Protein AF-A0AAW0GR32-F1 (afdb_monomer)

pLDDT: mean 92.68, std 5.62, range [70.69, 98.31]

Foldseek 3Di:
DCVQLQQKDFDPDQAFPVRDGDGGIAGNVPRHDDDPVCCCVPCVVVQVQFAFKDFDDCVQVVNQDLQWHKDWDKDFAQFKDDKDKDFPVVQVVCCVVFPPQKDWDDDPDGIIIIIGGGGGIDIDIDTDRHPPRIDRDDGNNRDVVSVVDDPVCVVPD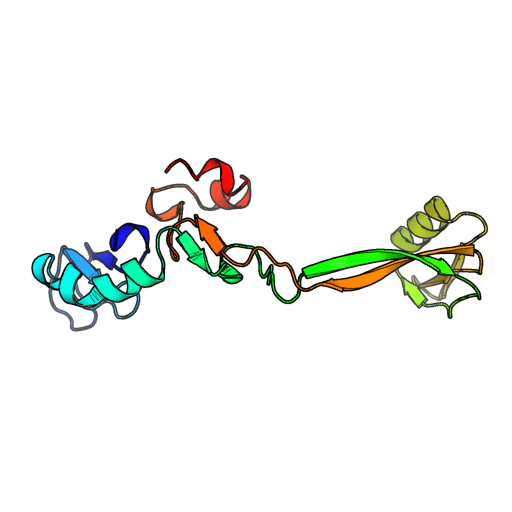DPVVVPVD

Sequence (165 aa):
MTWIMGYIKHFDGSRLKDGSLHVGWVDAKSGEPVDDKDVRLQYEQQILEHAGVRLIEPELFKGCDPKKKVFHQEVELLHDLEPFESSQADAEKFKYEHGDKCDVWAGGEGEWFIKFKKGARVCIPKGFQFNHLISGQTPTGWDAGCYGIPADIIAQVKHCAFDYL

Structure (mmCIF, N/CA/C/O backbone):
data_AF-A0AAW0GR32-F1
#
_entry.id   AF-A0AAW0GR32-F1
#
loop_
_atom_site.group_PDB
_atom_site.id
_atom_site.type_symbol
_atom_site.label_atom_id
_atom_site.label_alt_id
_atom_site.label_comp_id
_atom_site.label_asym_id
_atom_site.label_entity_id
_atom_site.label_seq_id
_atom_site.pdbx_PDB_ins_code
_atom_site.Cartn_x
_atom_site.Cartn_y
_atom_site.Cartn_z
_atom_site.occupancy
_atom_site.B_iso_or_equiv
_atom_site.auth_seq_id
_atom_site.auth_comp_id
_atom_site.auth_asym_id
_atom_site.auth_atom_id
_atom_site.pdbx_PDB_model_num
ATOM 1 N N . MET A 1 1 ? -18.167 -7.680 17.341 1.00 89.75 1 MET A N 1
ATOM 2 C CA . MET A 1 1 ? -17.882 -6.829 16.163 1.00 89.75 1 MET A CA 1
ATOM 3 C C . MET A 1 1 ? -17.153 -5.552 16.536 1.00 89.75 1 MET A C 1
ATOM 5 O O . MET A 1 1 ? -16.061 -5.360 16.033 1.00 89.75 1 MET A O 1
ATOM 9 N N . THR A 1 2 ? -17.681 -4.725 17.440 1.00 94.81 2 THR A N 1
ATOM 10 C CA . THR A 1 2 ? -17.086 -3.425 17.815 1.00 94.81 2 THR A CA 1
ATOM 11 C C . THR A 1 2 ? -15.615 -3.502 18.236 1.00 94.81 2 THR A C 1
ATOM 13 O O . THR A 1 2 ? -14.807 -2.698 17.788 1.00 94.81 2 THR A O 1
ATOM 16 N N . TRP A 1 3 ? -15.254 -4.505 19.044 1.00 95.44 3 TRP A N 1
ATOM 17 C CA . TRP A 1 3 ? -13.862 -4.772 19.425 1.00 95.44 3 TRP A CA 1
ATOM 18 C C . TRP A 1 3 ? -12.999 -5.238 18.242 1.00 95.44 3 TRP A C 1
ATOM 20 O O . TRP A 1 3 ? -11.911 -4.716 18.040 1.00 95.44 3 TRP A O 1
ATOM 30 N N . ILE A 1 4 ? -13.518 -6.162 17.422 1.00 94.19 4 ILE A N 1
ATOM 31 C CA . ILE A 1 4 ? -12.826 -6.701 16.235 1.00 94.19 4 ILE A CA 1
ATOM 32 C C . ILE A 1 4 ? -12.475 -5.578 15.253 1.00 94.19 4 ILE A C 1
ATOM 34 O O . ILE A 1 4 ? -11.390 -5.569 14.698 1.00 94.19 4 ILE A O 1
ATOM 38 N N . MET A 1 5 ? -13.380 -4.618 15.055 1.00 95.62 5 MET A N 1
ATOM 39 C CA . MET A 1 5 ? -13.182 -3.463 14.167 1.00 95.62 5 MET A CA 1
ATOM 40 C C . MET A 1 5 ? -12.364 -2.332 14.813 1.00 95.62 5 MET A C 1
ATOM 42 O O . MET A 1 5 ? -12.246 -1.250 14.242 1.00 95.62 5 MET A O 1
ATOM 46 N N . GLY A 1 6 ? -11.843 -2.545 16.026 1.00 95.19 6 GLY A N 1
ATOM 47 C CA . GLY A 1 6 ? -11.003 -1.579 16.727 1.00 95.19 6 GLY A CA 1
ATOM 48 C C . GLY A 1 6 ? -11.730 -0.317 17.198 1.00 95.19 6 GLY A C 1
ATOM 49 O O . GLY A 1 6 ? -11.070 0.672 17.505 1.00 95.19 6 GLY A O 1
ATOM 50 N N . TYR A 1 7 ? -13.067 -0.310 17.265 1.00 96.31 7 TYR A N 1
ATOM 51 C CA . TYR A 1 7 ? -13.823 0.851 17.757 1.00 96.31 7 TYR A CA 1
ATOM 52 C C . TYR A 1 7 ? -13.753 0.992 19.277 1.00 96.31 7 TYR A C 1
ATOM 54 O O . TYR A 1 7 ? -13.731 2.109 19.783 1.00 96.31 7 TYR A O 1
ATOM 62 N N . ILE A 1 8 ? -13.667 -0.125 20.002 1.00 96.12 8 ILE A N 1
ATOM 63 C CA . ILE A 1 8 ? -13.504 -0.137 21.459 1.00 96.12 8 ILE A CA 1
ATOM 64 C C . ILE A 1 8 ? -12.310 -0.993 21.861 1.00 96.12 8 ILE A C 1
ATOM 66 O O . ILE A 1 8 ? -11.976 -1.976 21.198 1.00 96.12 8 ILE A O 1
ATOM 70 N N . LYS A 1 9 ? -11.697 -0.653 22.991 1.00 94.44 9 LYS A N 1
ATOM 71 C CA . LYS A 1 9 ? -10.638 -1.445 23.625 1.00 94.44 9 LYS A CA 1
ATOM 72 C C . LYS A 1 9 ? -10.901 -1.579 25.116 1.00 94.44 9 LYS A C 1
ATOM 74 O O . LYS A 1 9 ? -11.526 -0.707 25.716 1.00 94.44 9 LYS A O 1
ATOM 79 N N . HIS A 1 10 ? -10.424 -2.669 25.706 1.00 93.25 10 HIS A N 1
ATOM 80 C CA . HIS A 1 10 ? -10.489 -2.825 27.152 1.00 93.25 10 HIS A CA 1
ATOM 81 C C . HIS A 1 10 ? -9.483 -1.876 27.805 1.00 93.25 10 HIS A C 1
ATOM 83 O O . HIS A 1 10 ? -8.312 -1.828 27.417 1.00 93.25 10 HIS A O 1
ATOM 89 N N . PHE A 1 11 ? -9.944 -1.122 28.791 1.00 92.25 11 PHE A N 1
ATOM 90 C CA . PHE A 1 11 ? -9.127 -0.271 29.630 1.00 92.25 11 PHE A CA 1
ATOM 91 C C . PHE A 1 11 ? -9.079 -0.868 31.035 1.00 92.25 11 PHE A C 1
ATOM 93 O O . PHE A 1 11 ? -10.112 -1.058 31.668 1.00 92.25 11 PHE A O 1
ATOM 100 N N . ASP A 1 12 ? -7.864 -1.149 31.497 1.00 87.19 12 ASP A N 1
ATOM 101 C CA . ASP A 1 12 ? -7.556 -1.613 32.858 1.00 87.19 12 ASP A CA 1
ATOM 102 C C . ASP A 1 12 ? -6.488 -0.707 33.499 1.00 87.19 12 ASP A C 1
ATOM 104 O O . ASP A 1 12 ? -5.549 -1.138 34.166 1.00 87.19 12 ASP A O 1
ATOM 108 N N . GLY A 1 13 ? -6.544 0.587 33.169 1.00 78.81 13 GLY A N 1
ATOM 109 C CA . GLY A 1 13 ? -5.661 1.591 33.748 1.00 78.81 13 GLY A CA 1
ATOM 110 C C . GLY A 1 13 ? -6.238 2.138 35.049 1.00 78.81 13 GLY A C 1
ATOM 111 O O . GLY A 1 13 ? -7.446 2.139 35.261 1.00 78.81 13 GLY A O 1
ATOM 112 N N . SER A 1 14 ? -5.383 2.671 35.924 1.00 71.81 14 SER A N 1
ATOM 113 C CA . SER A 1 14 ? -5.858 3.220 37.195 1.00 71.81 14 SER A CA 1
ATOM 114 C C . SER A 1 14 ? -6.738 4.459 37.015 1.00 71.81 14 SER A C 1
ATOM 116 O O . SER A 1 14 ? -7.669 4.622 37.788 1.00 71.81 14 SER A O 1
ATOM 118 N N . ARG A 1 15 ? -6.487 5.336 36.029 1.00 82.56 15 ARG A N 1
ATOM 119 C CA . ARG A 1 15 ? -7.289 6.555 35.808 1.00 82.56 15 ARG A CA 1
ATOM 120 C C . ARG A 1 15 ? -7.470 6.905 34.336 1.00 82.56 15 ARG A C 1
ATOM 122 O O . ARG A 1 15 ? -6.508 6.859 33.570 1.00 82.56 15 ARG A O 1
ATOM 129 N N . LEU A 1 16 ? -8.678 7.327 33.974 1.00 84.31 16 LEU A N 1
ATOM 130 C CA . LEU A 1 16 ? -8.975 7.968 32.693 1.00 84.31 16 LEU A CA 1
ATOM 131 C C . LEU A 1 16 ? -8.347 9.367 32.611 1.00 84.31 16 LEU A C 1
ATOM 133 O O . LEU A 1 16 ? -7.801 9.890 33.586 1.00 84.31 16 LEU A O 1
ATOM 137 N N . LYS A 1 17 ? -8.445 10.001 31.434 1.00 80.38 17 LYS A N 1
ATOM 138 C CA . LYS A 1 17 ? -7.928 11.362 31.192 1.00 80.38 17 LYS A CA 1
ATOM 139 C C . LYS A 1 17 ? -8.517 12.409 32.148 1.00 80.38 17 LYS A C 1
ATOM 141 O O . LYS A 1 17 ? -7.848 13.390 32.449 1.00 80.38 17 LYS A O 1
ATOM 146 N N . ASP A 1 18 ? -9.741 12.194 32.622 1.00 81.00 18 ASP A N 1
ATOM 147 C CA . ASP A 1 18 ? -10.438 13.056 33.584 1.00 81.00 18 ASP A CA 1
ATOM 148 C C . ASP A 1 18 ? -10.087 12.750 35.057 1.00 81.00 18 ASP A C 1
ATOM 150 O O . ASP A 1 18 ? -10.547 13.436 35.968 1.00 81.00 18 ASP A O 1
ATOM 154 N N . GLY A 1 19 ? -9.248 11.739 35.303 1.00 81.00 19 GLY A N 1
ATOM 155 C CA . GLY A 1 19 ? -8.825 11.316 36.634 1.00 81.00 19 GLY A CA 1
ATOM 156 C C . GLY A 1 19 ? -9.761 10.322 37.327 1.00 81.00 19 GLY A C 1
ATOM 157 O O . GLY A 1 19 ? -9.430 9.887 38.434 1.00 81.00 19 GLY A O 1
ATOM 158 N N . SER A 1 20 ? -10.882 9.940 36.709 1.00 84.31 20 SER A N 1
ATOM 159 C CA . SER A 1 20 ? -11.802 8.940 37.255 1.00 84.31 20 SER A CA 1
ATOM 160 C C . SER A 1 20 ? -11.234 7.519 37.142 1.00 84.31 20 SER A C 1
ATOM 162 O O . SER A 1 20 ? -10.470 7.207 36.226 1.00 84.31 20 SER A O 1
ATOM 164 N N . LEU A 1 21 ? -11.571 6.661 38.111 1.00 87.19 21 LEU A N 1
ATOM 165 C CA . LEU A 1 21 ? -11.249 5.233 38.059 1.00 87.19 21 LEU A CA 1
ATOM 166 C C . LEU A 1 21 ? -12.217 4.559 37.082 1.00 87.19 21 LEU A C 1
ATOM 168 O O . LEU A 1 21 ? -13.428 4.727 37.221 1.00 87.19 21 LEU A O 1
ATOM 172 N N . HIS A 1 22 ? -11.700 3.773 36.142 1.00 88.94 22 HIS A N 1
ATOM 173 C CA . HIS A 1 22 ? -12.520 3.036 35.182 1.00 88.94 22 HIS A CA 1
ATOM 174 C C . HIS A 1 22 ? -11.865 1.711 34.831 1.00 88.94 22 HIS A C 1
ATOM 176 O O . HIS A 1 22 ? -10.661 1.668 34.595 1.00 88.94 22 HIS A O 1
ATOM 182 N N . VAL A 1 23 ? -12.670 0.656 34.764 1.00 91.88 23 VAL A N 1
ATOM 183 C CA . VAL A 1 23 ? -12.278 -0.649 34.228 1.00 91.88 23 VAL A CA 1
ATOM 184 C C . VAL A 1 23 ? -13.416 -1.113 33.335 1.00 91.88 23 VAL A C 1
ATOM 186 O O . VAL A 1 23 ? -14.556 -1.203 33.788 1.00 91.88 23 VAL A O 1
ATOM 189 N N . GLY A 1 24 ? -13.122 -1.370 32.065 1.00 93.75 24 GLY A N 1
ATOM 190 C CA . GLY A 1 24 ? -14.129 -1.760 31.082 1.00 93.75 24 GLY A CA 1
ATOM 191 C C . GLY A 1 24 ? -13.828 -1.219 29.693 1.00 93.75 24 GLY A C 1
ATOM 192 O O . GLY A 1 24 ? -12.685 -0.898 29.366 1.00 93.75 24 GLY A O 1
ATOM 193 N N . TRP A 1 25 ? -14.854 -1.122 28.851 1.00 95.75 25 TRP A N 1
ATOM 194 C CA . TRP A 1 25 ? -14.684 -0.636 27.487 1.00 95.75 25 TRP A CA 1
ATOM 195 C C . TRP A 1 25 ? -14.471 0.874 27.445 1.00 95.75 25 TRP A C 1
ATOM 197 O O . TRP A 1 25 ? -15.088 1.641 28.190 1.00 95.75 25 TRP A O 1
ATOM 207 N N . VAL A 1 26 ? -13.589 1.292 26.544 1.00 95.12 26 VAL A N 1
ATOM 208 C CA . VAL A 1 26 ? -13.437 2.686 26.132 1.00 95.12 26 VAL A CA 1
ATOM 209 C C . VAL A 1 26 ? -13.419 2.768 24.613 1.00 95.12 26 VAL A C 1
ATOM 211 O O . VAL A 1 26 ? -12.922 1.852 23.948 1.00 95.12 26 VAL A O 1
ATOM 214 N N . ASP A 1 27 ? -13.911 3.875 24.066 1.00 95.44 27 ASP A N 1
ATOM 215 C CA . ASP A 1 27 ? -13.756 4.194 22.651 1.00 95.44 27 ASP A CA 1
ATOM 216 C C . ASP A 1 27 ? -12.261 4.302 22.311 1.00 95.44 27 ASP A C 1
ATOM 218 O O . ASP A 1 27 ? -11.472 4.938 23.019 1.00 95.44 27 ASP A O 1
ATOM 222 N N . ALA A 1 28 ? -11.837 3.653 21.231 1.00 93.94 28 ALA A N 1
ATOM 223 C CA . ALA A 1 28 ? -10.428 3.569 20.875 1.00 93.94 28 ALA A CA 1
ATOM 224 C C . ALA A 1 28 ? -9.839 4.919 20.432 1.00 93.94 28 ALA A C 1
ATOM 226 O O . ALA A 1 28 ? -8.634 5.131 20.608 1.00 93.94 28 ALA A O 1
ATOM 227 N N . LYS A 1 29 ? -10.668 5.823 19.886 1.00 93.56 29 LYS A N 1
ATOM 228 C CA . LYS A 1 29 ? -10.261 7.145 19.395 1.00 93.56 29 LYS A CA 1
ATOM 229 C C . LYS A 1 29 ? -10.299 8.194 20.505 1.00 93.56 29 LYS A C 1
ATOM 231 O O . LYS A 1 29 ? -9.289 8.861 20.735 1.00 93.56 29 LYS A O 1
ATOM 236 N N . SER A 1 30 ? -11.431 8.364 21.189 1.00 93.00 30 SER A N 1
ATOM 237 C CA . SER A 1 30 ? -11.590 9.398 22.223 1.00 93.00 30 SER A CA 1
ATOM 238 C C . SER A 1 30 ? -10.973 8.974 23.562 1.00 93.00 30 SER A C 1
ATOM 240 O O . SER A 1 30 ? -10.333 9.786 24.249 1.00 93.00 30 SER A O 1
ATOM 242 N N . GLY A 1 31 ? -11.059 7.682 23.890 1.00 91.25 31 GLY A N 1
ATOM 243 C CA . GLY A 1 31 ? -10.724 7.130 25.203 1.00 91.25 31 GLY A CA 1
ATOM 244 C C . GLY A 1 31 ? -11.842 7.296 26.234 1.00 91.25 31 GLY A C 1
ATOM 245 O O . GLY A 1 31 ? -11.580 7.122 27.422 1.00 91.25 31 GLY A O 1
ATOM 246 N N . GLU A 1 32 ? -13.049 7.668 25.807 1.00 93.00 32 GLU A N 1
ATOM 247 C CA . GLU A 1 32 ? -14.212 7.805 26.686 1.00 93.00 32 GLU A CA 1
ATOM 248 C C . GLU A 1 32 ? -14.805 6.435 27.043 1.00 93.00 32 GLU A C 1
ATOM 250 O O . GLU A 1 32 ? -14.788 5.533 26.202 1.00 93.00 32 GLU A O 1
ATOM 255 N N . PRO A 1 33 ? -15.339 6.258 28.264 1.00 93.94 33 PRO A N 1
ATOM 256 C CA . PRO A 1 33 ? -16.046 5.046 28.666 1.00 93.94 33 PRO A CA 1
ATOM 257 C C . PRO A 1 33 ? -17.209 4.698 27.748 1.00 93.94 33 PRO A C 1
ATOM 259 O O . PRO A 1 33 ? -18.005 5.562 27.384 1.00 93.94 33 PRO A O 1
ATOM 262 N N . VAL A 1 34 ? -17.349 3.409 27.456 1.00 95.38 34 VAL A N 1
ATOM 263 C CA . VAL A 1 34 ? -18.485 2.867 26.710 1.00 95.38 34 VAL A CA 1
ATOM 264 C C . VAL A 1 34 ? -19.126 1.766 27.547 1.00 95.38 34 VAL A C 1
ATOM 266 O O . VAL A 1 34 ? -18.459 0.815 27.944 1.00 95.38 34 VAL A O 1
ATOM 269 N N . ASP A 1 35 ? -20.420 1.895 27.823 1.00 94.81 35 ASP A N 1
ATOM 270 C CA . ASP A 1 35 ? -21.221 0.839 28.450 1.00 94.81 35 ASP A CA 1
ATOM 271 C C . ASP A 1 35 ? -21.693 -0.146 27.367 1.00 94.81 35 ASP A C 1
ATOM 273 O O . ASP A 1 35 ? -22.104 0.271 26.279 1.00 94.81 35 ASP A O 1
ATOM 277 N N . ASP A 1 36 ? -21.659 -1.450 27.648 1.00 94.06 36 ASP A N 1
ATOM 278 C CA . ASP A 1 36 ? -22.088 -2.509 26.728 1.00 94.06 36 ASP A CA 1
ATOM 279 C C . ASP A 1 36 ? -23.489 -2.266 26.139 1.00 94.06 36 ASP A C 1
ATOM 281 O O . ASP A 1 36 ? -23.731 -2.577 24.969 1.00 94.06 36 ASP A O 1
ATOM 285 N N . LYS A 1 37 ? -24.412 -1.663 26.905 1.00 95.56 37 LYS A N 1
ATOM 286 C CA . LYS A 1 37 ? -25.771 -1.352 26.421 1.00 95.56 37 LYS A CA 1
ATOM 287 C C . LYS A 1 37 ? -25.791 -0.285 25.317 1.00 95.56 37 LYS A C 1
ATOM 289 O O . LYS A 1 37 ? -26.684 -0.296 24.470 1.00 95.56 37 LYS A O 1
ATOM 294 N N . ASP A 1 38 ? -24.804 0.608 25.317 1.00 95.56 38 ASP A N 1
ATOM 295 C CA . ASP A 1 38 ? -24.705 1.744 24.401 1.00 95.56 38 ASP A CA 1
ATOM 296 C C . ASP A 1 38 ? -23.871 1.403 23.157 1.00 95.56 38 ASP A C 1
ATOM 298 O O . ASP A 1 38 ? -23.977 2.086 22.138 1.00 95.56 38 ASP A 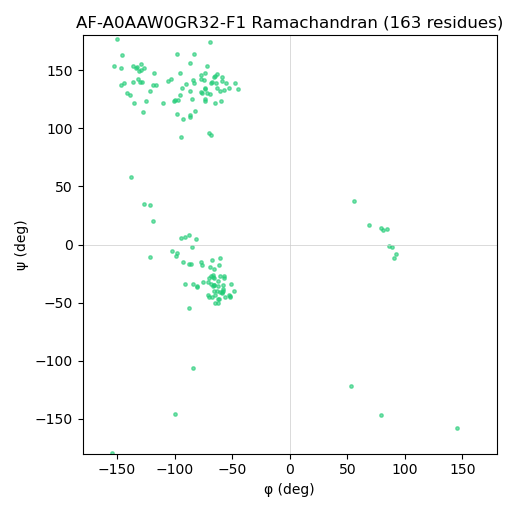O 1
ATOM 302 N N . VAL A 1 39 ? -23.111 0.300 23.186 1.00 94.75 39 VAL A N 1
ATOM 303 C CA . VAL A 1 39 ? -22.285 -0.171 22.061 1.00 94.75 39 VAL A CA 1
ATOM 304 C C . VAL A 1 39 ? -23.093 -0.272 20.769 1.00 94.75 39 VAL A C 1
ATOM 306 O O . VAL A 1 39 ? -22.635 0.150 19.707 1.00 94.75 39 VAL A O 1
ATOM 309 N N . ARG A 1 40 ? -24.308 -0.827 20.835 1.00 94.25 40 ARG A N 1
ATOM 310 C CA . ARG A 1 40 ? -25.157 -0.950 19.647 1.00 94.25 40 ARG A CA 1
ATOM 311 C C . ARG A 1 40 ? -25.554 0.426 19.114 1.00 94.25 40 ARG A C 1
ATOM 313 O O . ARG A 1 40 ? -25.364 0.691 17.934 1.00 94.25 40 ARG A O 1
ATOM 320 N N . LEU A 1 41 ? -26.065 1.293 19.987 1.00 95.81 41 LEU A N 1
ATOM 321 C CA . LEU A 1 41 ? -26.523 2.633 19.618 1.00 95.81 41 LEU A CA 1
ATOM 322 C C . LEU A 1 41 ? -25.402 3.458 18.965 1.00 95.81 41 LEU A C 1
ATOM 324 O O . LEU A 1 41 ? -25.663 4.203 18.026 1.00 95.81 41 LEU A O 1
ATOM 328 N N . GLN A 1 42 ? -24.170 3.320 19.457 1.00 95.38 42 GLN A N 1
ATOM 329 C CA . GLN A 1 42 ? -23.034 4.130 19.018 1.00 95.38 42 GLN A CA 1
ATOM 330 C C . GLN A 1 42 ? -22.339 3.608 17.753 1.00 95.38 42 GLN A C 1
ATOM 332 O O . GLN A 1 42 ? -21.847 4.420 16.968 1.00 95.38 42 GLN A O 1
ATOM 337 N N . TYR A 1 43 ? -22.281 2.282 17.561 1.00 97.06 43 TYR A N 1
ATOM 338 C CA . TYR A 1 43 ? -21.405 1.668 16.553 1.00 97.06 43 TYR A CA 1
ATOM 339 C C . TYR A 1 43 ? -22.121 0.818 15.490 1.00 97.06 43 TYR A C 1
ATOM 341 O O . TYR A 1 43 ? -21.487 0.407 14.518 1.00 97.06 43 TYR A O 1
ATOM 349 N N . GLU A 1 44 ? -23.417 0.507 15.644 1.00 96.19 44 GLU A N 1
ATOM 350 C CA . GLU A 1 44 ? -24.136 -0.392 14.720 1.00 96.19 44 GLU A CA 1
ATOM 351 C C . GLU A 1 44 ? -24.106 0.120 13.277 1.00 96.19 44 GLU A C 1
ATOM 353 O O . GLU A 1 44 ? -23.860 -0.666 12.364 1.00 96.19 44 GLU A O 1
ATOM 358 N N . GLN A 1 45 ? -24.286 1.427 13.066 1.00 96.56 45 GLN A N 1
ATOM 359 C CA . GLN A 1 45 ? -24.268 2.003 11.723 1.00 96.56 45 GLN A CA 1
ATOM 360 C C . GLN A 1 45 ? -22.907 1.803 11.043 1.00 96.56 45 GLN A C 1
ATOM 362 O O . GLN A 1 45 ? -22.858 1.266 9.938 1.00 96.56 45 GLN A O 1
ATOM 367 N N . GLN A 1 46 ? -21.803 2.158 11.709 1.00 95.06 46 GLN A N 1
ATOM 368 C CA . GLN A 1 46 ? -20.468 2.008 11.124 1.00 95.06 46 GLN A CA 1
ATOM 369 C C . GLN A 1 46 ? -20.116 0.527 10.917 1.00 95.06 46 GLN A C 1
ATOM 371 O O . GLN A 1 46 ? -19.490 0.179 9.919 1.00 95.06 46 GLN A O 1
ATOM 376 N N . ILE A 1 47 ? -20.553 -0.367 11.815 1.00 95.88 47 ILE A N 1
ATOM 377 C CA . ILE A 1 47 ? -20.369 -1.817 11.648 1.00 95.88 47 ILE A CA 1
ATOM 378 C C . ILE A 1 47 ? -21.076 -2.311 10.382 1.00 95.88 47 ILE A C 1
ATOM 380 O O . ILE A 1 47 ? -20.482 -3.062 9.613 1.00 95.88 47 ILE A O 1
ATOM 384 N N . LEU A 1 48 ? -22.328 -1.907 10.153 1.00 96.00 48 LEU A N 1
ATOM 385 C CA . LEU A 1 48 ? -23.096 -2.328 8.978 1.00 96.00 48 LEU A CA 1
ATOM 386 C C . LEU A 1 48 ? -22.537 -1.746 7.673 1.00 96.00 48 LEU A C 1
ATOM 388 O O . LEU A 1 48 ? -22.572 -2.419 6.646 1.00 96.00 48 LEU A O 1
ATOM 392 N N . GLU A 1 49 ? -22.001 -0.526 7.712 1.00 96.56 49 GLU A N 1
ATOM 393 C CA . GLU A 1 49 ? -21.368 0.122 6.557 1.00 96.56 49 GLU A CA 1
ATOM 394 C C . GLU A 1 49 ? -20.023 -0.526 6.186 1.00 96.56 49 GLU A C 1
ATOM 396 O O . GLU A 1 49 ? -19.688 -0.601 5.004 1.00 96.56 49 GLU A O 1
ATOM 401 N N . HIS A 1 50 ? -19.283 -1.044 7.173 1.00 96.94 50 HIS A N 1
ATOM 402 C CA . HIS A 1 50 ? -17.896 -1.497 7.018 1.00 96.94 50 HIS A CA 1
ATOM 403 C C . HIS A 1 50 ? -17.663 -2.990 7.310 1.00 96.94 50 HIS A C 1
ATOM 405 O O . HIS A 1 50 ? -16.529 -3.416 7.550 1.00 96.94 50 HIS A O 1
ATOM 411 N N . ALA A 1 51 ? -18.708 -3.819 7.262 1.00 96.06 51 ALA A N 1
ATOM 412 C CA . ALA A 1 51 ? -18.599 -5.273 7.387 1.00 96.06 51 ALA A CA 1
ATOM 413 C C . ALA A 1 51 ? -19.400 -6.006 6.300 1.00 96.06 51 ALA A C 1
ATOM 415 O O . ALA A 1 51 ? -20.388 -5.508 5.770 1.00 96.06 51 ALA A O 1
ATOM 416 N N . GLY A 1 52 ? -18.968 -7.222 5.953 1.00 95.25 52 GLY A N 1
ATOM 417 C CA . GLY A 1 52 ? -19.656 -8.064 4.971 1.00 95.25 52 GLY A CA 1
ATOM 418 C C . GLY A 1 52 ? -19.374 -7.684 3.513 1.00 95.25 52 GLY A C 1
ATOM 419 O O . GLY A 1 52 ? -18.256 -7.298 3.159 1.00 95.25 52 GLY A O 1
ATOM 420 N N . VAL A 1 53 ? -20.382 -7.864 2.653 1.00 96.69 53 VAL A N 1
ATOM 421 C CA . VAL A 1 53 ? -20.293 -7.629 1.203 1.00 96.69 53 VAL A CA 1
ATOM 422 C C . VAL A 1 53 ? -20.590 -6.164 0.904 1.00 96.69 53 VAL A C 1
ATOM 424 O O . VAL A 1 53 ? -21.724 -5.716 1.047 1.00 96.69 53 VAL A O 1
ATOM 427 N N . ARG A 1 54 ? -19.568 -5.425 0.469 1.00 95.94 54 ARG A N 1
ATOM 428 C CA . ARG A 1 54 ? -19.640 -3.973 0.243 1.00 95.94 54 ARG A CA 1
ATOM 429 C C . ARG A 1 54 ? -18.696 -3.529 -0.872 1.00 95.94 54 ARG A C 1
ATOM 431 O O . ARG A 1 54 ? -17.971 -4.352 -1.440 1.00 95.94 54 ARG A O 1
ATOM 438 N N . LEU A 1 55 ? -18.722 -2.238 -1.207 1.00 94.00 55 LEU A N 1
ATOM 439 C CA . LEU A 1 55 ? -17.763 -1.647 -2.145 1.00 94.00 55 LEU A CA 1
ATOM 440 C C . LEU A 1 55 ? -16.333 -1.832 -1.631 1.00 94.00 55 LEU A C 1
ATOM 442 O O . LEU A 1 55 ? -16.096 -1.729 -0.432 1.00 94.00 55 LEU A O 1
ATOM 446 N N . ILE A 1 56 ? -15.397 -2.117 -2.533 1.00 93.00 56 ILE A N 1
ATOM 447 C CA . ILE A 1 56 ? -13.979 -2.265 -2.197 1.00 93.00 56 ILE A CA 1
ATOM 448 C C . ILE A 1 56 ? -13.462 -0.966 -1.575 1.00 93.00 56 ILE A C 1
ATOM 450 O O . ILE A 1 56 ? -13.526 0.089 -2.207 1.00 93.00 56 ILE A O 1
ATOM 454 N N . GLU A 1 57 ? -12.924 -1.076 -0.363 1.00 93.88 57 GLU A N 1
ATOM 455 C CA . GLU A 1 57 ? -12.222 -0.010 0.351 1.00 93.88 57 GLU A CA 1
ATOM 456 C C . GLU A 1 57 ? -10.717 -0.118 0.039 1.00 93.88 57 GLU A C 1
ATOM 458 O O . GLU A 1 57 ? -10.075 -1.079 0.480 1.00 93.88 57 GLU A O 1
ATOM 463 N N . PRO A 1 58 ? -10.124 0.793 -0.761 1.00 91.56 58 PRO A N 1
ATOM 464 C CA . PRO A 1 58 ? -8.735 0.672 -1.219 1.00 91.56 58 PRO A CA 1
ATOM 465 C C . PRO A 1 58 ? -7.706 0.561 -0.087 1.00 91.56 58 PRO A C 1
ATOM 467 O O . PRO A 1 58 ? -6.648 -0.046 -0.273 1.00 91.56 58 PRO A O 1
ATOM 470 N N . GLU A 1 59 ? -8.013 1.111 1.086 1.00 89.88 59 GLU A N 1
ATOM 471 C CA . GLU A 1 59 ? -7.196 1.062 2.297 1.00 89.88 59 GLU A CA 1
ATOM 472 C C . GLU A 1 59 ? -6.920 -0.384 2.739 1.00 89.88 59 GLU A C 1
ATOM 474 O O . GLU A 1 59 ? -5.808 -0.692 3.169 1.00 89.88 59 GLU A O 1
ATOM 479 N N . LEU A 1 60 ? -7.879 -1.296 2.537 1.00 89.31 60 LEU A N 1
ATOM 480 C CA . LEU A 1 60 ? -7.733 -2.723 2.849 1.00 89.31 60 LEU A CA 1
ATOM 481 C C . LEU A 1 60 ? -6.892 -3.482 1.808 1.00 89.31 60 LEU A C 1
ATOM 483 O O . LEU A 1 60 ? -6.405 -4.580 2.070 1.00 89.31 60 LEU A O 1
ATOM 487 N N . PHE A 1 61 ? -6.668 -2.892 0.630 1.00 88.06 61 PHE A N 1
ATOM 488 C CA . PHE A 1 61 ? -5.985 -3.524 -0.503 1.00 88.06 61 PHE A CA 1
ATOM 489 C C . PHE A 1 61 ? -4.738 -2.757 -0.953 1.00 88.06 61 PHE A C 1
ATOM 491 O O . PHE A 1 61 ? -4.416 -2.729 -2.143 1.00 88.06 61 PHE A O 1
ATOM 498 N N . LYS A 1 62 ? -4.013 -2.134 -0.012 1.00 85.19 62 LYS A N 1
ATOM 499 C CA . LYS A 1 62 ? -2.757 -1.399 -0.276 1.00 85.19 62 LYS A CA 1
ATOM 500 C C . LYS A 1 62 ? -2.914 -0.291 -1.333 1.00 85.19 62 LYS A C 1
ATOM 502 O O . LYS A 1 62 ? -2.031 -0.089 -2.164 1.00 85.19 62 LYS A O 1
ATOM 507 N N . GLY A 1 63 ? -4.052 0.401 -1.325 1.00 85.25 63 GLY A N 1
ATOM 508 C CA . GLY A 1 63 ? -4.363 1.478 -2.267 1.00 85.25 63 GLY A CA 1
ATOM 509 C C . GLY A 1 63 ? -4.831 1.000 -3.644 1.00 85.25 63 GLY A C 1
ATOM 510 O O . GLY A 1 63 ? -4.858 1.792 -4.585 1.00 85.25 63 GLY A O 1
ATOM 511 N N . CYS A 1 64 ? -5.191 -0.281 -3.796 1.00 82.56 64 CYS A N 1
ATOM 512 C CA . CYS A 1 64 ? -5.762 -0.786 -5.041 1.00 82.56 64 CYS A CA 1
ATOM 513 C C . CYS A 1 64 ? -7.183 -0.235 -5.241 1.00 82.56 64 CYS A C 1
ATOM 515 O O . CYS A 1 64 ? -8.155 -0.789 -4.734 1.00 82.56 64 CYS A O 1
ATOM 517 N N . ASP A 1 65 ? -7.297 0.854 -6.002 1.00 86.31 65 ASP A N 1
ATOM 518 C CA . ASP A 1 65 ? -8.584 1.405 -6.422 1.00 86.31 65 ASP A CA 1
ATOM 519 C C . ASP A 1 65 ? -9.106 0.652 -7.662 1.00 86.31 65 ASP A C 1
ATOM 521 O O . ASP A 1 65 ? -8.505 0.747 -8.743 1.00 86.31 65 ASP A O 1
ATOM 525 N N . PRO A 1 66 ? -10.234 -0.076 -7.570 1.00 85.88 66 PRO A N 1
ATOM 526 C CA . PRO A 1 66 ? -10.789 -0.791 -8.715 1.00 85.88 66 PRO A CA 1
ATOM 527 C C . PRO A 1 66 ? -11.271 0.146 -9.837 1.00 85.88 66 PRO A C 1
ATOM 529 O O . PRO A 1 66 ? -11.341 -0.280 -10.991 1.00 85.88 66 PRO A O 1
ATOM 532 N N . LYS A 1 67 ? -11.546 1.427 -9.553 1.00 87.50 67 LYS A N 1
ATOM 533 C CA . LYS A 1 67 ? -11.880 2.433 -10.577 1.00 87.50 67 LYS A CA 1
ATOM 534 C C . LYS A 1 67 ? -10.648 2.917 -11.345 1.00 87.50 67 LYS A C 1
ATOM 536 O O . LYS A 1 67 ? -10.793 3.474 -12.433 1.00 87.50 67 LYS A O 1
ATOM 541 N N . LYS A 1 68 ? -9.443 2.700 -10.812 1.00 88.81 68 LYS A N 1
ATOM 542 C CA . LYS A 1 68 ? -8.172 3.105 -11.423 1.00 88.81 68 LYS A CA 1
ATOM 543 C C . LYS A 1 68 ? -7.125 2.001 -11.291 1.00 88.81 68 LYS A C 1
ATOM 545 O O . LYS A 1 68 ? -6.035 2.198 -10.754 1.00 88.81 68 LYS A O 1
ATOM 550 N N . LYS A 1 69 ? -7.438 0.824 -11.830 1.00 87.25 69 LYS A N 1
ATOM 551 C CA . LYS A 1 69 ? -6.517 -0.310 -11.809 1.00 87.25 69 LYS A CA 1
ATOM 552 C C . LYS A 1 69 ? -5.383 -0.089 -12.810 1.00 87.25 69 LYS A C 1
ATOM 554 O O . LYS A 1 69 ? -5.640 0.119 -13.994 1.00 87.25 69 LYS A O 1
ATOM 559 N N . VAL A 1 70 ? -4.138 -0.131 -12.339 1.00 89.44 70 VAL A N 1
ATOM 560 C CA . VAL A 1 70 ? -2.950 0.038 -13.189 1.00 89.44 70 VAL A CA 1
ATOM 561 C C . VAL A 1 70 ? -2.570 -1.298 -13.825 1.00 89.44 70 VAL A C 1
ATOM 563 O O . VAL A 1 70 ? -2.347 -2.285 -13.128 1.00 89.44 70 VAL A O 1
ATOM 566 N N . PHE A 1 71 ? -2.464 -1.314 -15.149 1.00 89.75 71 PHE A N 1
ATOM 567 C CA . PHE A 1 71 ? -1.897 -2.404 -15.940 1.00 89.75 71 PHE A CA 1
ATOM 568 C C . PHE A 1 71 ? -0.669 -1.906 -16.688 1.00 89.75 71 PHE A C 1
ATOM 570 O O . PHE A 1 71 ? -0.628 -0.757 -17.108 1.00 89.75 71 PHE A O 1
ATOM 577 N N . HIS A 1 72 ? 0.313 -2.772 -16.898 1.00 94.56 72 HIS A N 1
ATOM 578 C CA . HIS A 1 72 ? 1.466 -2.451 -17.730 1.00 94.56 72 HIS A CA 1
ATOM 579 C C . HIS A 1 72 ? 1.257 -3.081 -19.098 1.00 94.56 72 HIS A C 1
ATOM 581 O O . HIS A 1 72 ? 1.039 -4.288 -19.196 1.00 94.56 72 HIS A O 1
ATOM 587 N N . GLN A 1 73 ? 1.292 -2.261 -20.143 1.00 96.50 73 GLN A N 1
ATOM 588 C CA . GLN A 1 73 ? 1.347 -2.761 -21.503 1.00 96.50 73 GLN A CA 1
ATOM 589 C C . GLN A 1 73 ? 2.778 -2.686 -21.995 1.00 96.50 73 GLN A C 1
ATOM 591 O O . GLN A 1 73 ? 3.392 -1.621 -22.015 1.00 96.50 73 GLN A O 1
ATOM 596 N N . GLU A 1 74 ? 3.273 -3.828 -22.431 1.00 97.06 74 GLU A N 1
ATOM 597 C CA . GLU A 1 74 ? 4.545 -3.900 -23.109 1.00 97.06 74 GLU A CA 1
ATOM 598 C C . GLU A 1 74 ? 4.443 -3.334 -24.525 1.00 97.06 74 GLU A C 1
ATOM 600 O O . GLU A 1 74 ? 3.509 -3.640 -25.274 1.00 97.06 74 GLU A O 1
ATOM 605 N N . VAL A 1 75 ? 5.410 -2.497 -24.883 1.00 97.06 75 VAL A N 1
ATOM 606 C CA . VAL A 1 75 ? 5.550 -1.916 -26.216 1.00 97.06 75 VAL A CA 1
ATOM 607 C C . VAL A 1 75 ? 7.007 -1.959 -26.657 1.00 97.06 75 VAL A C 1
ATOM 609 O O . VAL A 1 75 ? 7.917 -1.935 -25.830 1.00 97.06 75 VAL A O 1
ATOM 612 N N . GLU A 1 76 ? 7.229 -1.988 -27.966 1.00 97.88 76 GLU A N 1
ATOM 613 C CA . GLU A 1 76 ? 8.560 -1.849 -28.550 1.00 97.88 76 GLU A CA 1
ATOM 614 C C . GLU A 1 76 ? 8.835 -0.383 -28.912 1.00 97.88 76 GLU A C 1
ATOM 616 O O . GLU A 1 76 ? 7.987 0.300 -29.493 1.00 97.88 76 GLU A O 1
ATOM 621 N N . LEU A 1 77 ? 10.028 0.107 -28.571 1.00 97.88 77 LEU A N 1
ATOM 622 C CA . LEU A 1 77 ? 10.459 1.458 -28.910 1.00 97.88 77 LEU A CA 1
ATOM 623 C C . LEU A 1 77 ? 10.696 1.611 -30.414 1.00 97.88 77 LEU A C 1
ATOM 625 O O . LEU A 1 77 ? 11.456 0.859 -31.025 1.00 97.88 77 LEU A O 1
ATOM 629 N N . LEU A 1 78 ? 10.109 2.652 -31.001 1.00 98.06 78 LEU A N 1
ATOM 630 C CA . LEU A 1 78 ? 10.271 2.966 -32.425 1.00 98.06 78 LEU A CA 1
ATOM 631 C C . LEU A 1 78 ? 11.495 3.846 -32.720 1.00 98.06 78 LEU A C 1
ATOM 633 O O . LEU A 1 78 ? 11.929 3.926 -33.870 1.00 98.06 78 LEU A O 1
ATOM 637 N N . HIS A 1 79 ? 12.043 4.487 -31.691 1.00 97.69 79 HIS A N 1
ATOM 638 C CA . HIS A 1 79 ? 13.215 5.356 -31.727 1.00 97.69 79 HIS A CA 1
ATOM 639 C C . HIS A 1 79 ? 14.007 5.208 -30.423 1.00 97.69 79 HIS A C 1
ATOM 641 O O . HIS A 1 79 ? 13.490 4.680 -29.438 1.00 97.69 79 HIS A O 1
ATOM 647 N N . ASP A 1 80 ? 15.258 5.658 -30.434 1.00 98.00 80 ASP A N 1
ATOM 648 C CA . ASP A 1 80 ? 16.097 5.707 -29.238 1.00 98.00 80 ASP A CA 1
ATOM 649 C C . ASP A 1 80 ? 15.553 6.740 -28.245 1.00 98.00 80 ASP A C 1
ATOM 651 O O . ASP A 1 80 ? 15.137 7.825 -28.652 1.00 98.00 80 ASP A O 1
ATOM 655 N N . LEU A 1 81 ? 15.584 6.424 -26.952 1.00 97.88 81 LEU A N 1
ATOM 656 C CA . LEU A 1 81 ? 15.270 7.387 -25.897 1.00 97.88 81 LEU A CA 1
ATOM 657 C C . LEU A 1 81 ? 16.486 8.252 -25.565 1.00 97.88 81 LEU A C 1
ATOM 659 O O . LEU A 1 81 ? 17.630 7.915 -25.889 1.00 97.88 81 LEU A O 1
ATOM 663 N N . GLU A 1 82 ? 16.224 9.356 -24.872 1.00 97.94 82 GLU A N 1
ATOM 664 C CA . GLU A 1 82 ? 17.281 10.133 -24.235 1.00 97.94 82 GLU A CA 1
ATOM 665 C C . GLU A 1 82 ? 17.942 9.326 -23.105 1.00 97.94 82 GLU A C 1
ATOM 667 O O . GLU A 1 82 ? 17.255 8.559 -22.416 1.00 97.94 82 GLU A O 1
ATOM 672 N N . PRO A 1 83 ? 19.262 9.471 -22.901 1.00 97.19 83 PRO A N 1
ATOM 673 C CA . PRO A 1 83 ? 19.941 8.827 -21.791 1.00 97.19 83 PRO A CA 1
ATOM 674 C C . PRO A 1 83 ? 19.434 9.339 -20.442 1.00 97.19 83 PRO A C 1
ATOM 676 O O . PRO A 1 83 ? 19.139 10.524 -20.291 1.00 97.19 83 PRO A O 1
ATOM 679 N N . PHE A 1 84 ? 19.410 8.466 -19.442 1.00 96.75 84 PHE A N 1
ATOM 680 C CA . PHE A 1 84 ? 19.170 8.851 -18.053 1.00 96.75 84 PHE A CA 1
ATOM 681 C C . PHE A 1 84 ? 20.250 8.280 -17.139 1.00 96.75 84 PHE A C 1
ATOM 683 O O . PHE A 1 84 ? 20.902 7.285 -17.463 1.00 96.75 84 PHE A O 1
ATOM 690 N N . GLU A 1 85 ? 20.446 8.944 -16.007 1.00 96.12 85 GLU A N 1
ATOM 691 C CA . GLU A 1 85 ? 21.444 8.573 -15.013 1.00 96.12 85 GLU A CA 1
ATOM 692 C C . GLU A 1 85 ? 20.910 7.486 -14.070 1.00 96.12 85 GLU A C 1
ATOM 694 O O . GLU A 1 85 ? 19.738 7.488 -13.679 1.00 96.12 85 GLU A O 1
ATOM 699 N N . SER A 1 86 ? 21.773 6.543 -13.704 1.00 94.69 86 SER A N 1
ATOM 700 C CA . SER A 1 86 ? 21.484 5.500 -12.729 1.00 94.69 86 SER A CA 1
ATOM 701 C C . SER A 1 86 ? 22.760 4.977 -12.066 1.00 94.69 86 SER A C 1
ATOM 703 O O . SER A 1 86 ? 23.874 5.416 -12.349 1.00 94.69 86 SER A O 1
ATOM 705 N N . SER A 1 87 ? 22.593 4.008 -11.167 1.00 95.12 87 SER A N 1
ATOM 706 C CA . SER A 1 87 ? 23.711 3.292 -10.563 1.00 95.12 87 SER A CA 1
ATOM 707 C C . SER A 1 87 ? 24.369 2.348 -11.575 1.00 95.12 87 SER A C 1
ATOM 709 O O . SER A 1 87 ? 23.707 1.822 -12.474 1.00 95.12 87 SER A O 1
ATOM 711 N N . GLN A 1 88 ? 25.658 2.049 -11.381 1.00 95.81 88 GLN A N 1
ATOM 712 C CA . GLN A 1 88 ? 26.347 1.005 -12.150 1.00 95.81 88 GLN A CA 1
ATOM 713 C C . GLN A 1 88 ? 25.585 -0.325 -12.115 1.00 95.81 88 GLN A C 1
ATOM 715 O O . GLN A 1 88 ? 25.392 -0.973 -13.141 1.00 95.81 88 GLN A O 1
ATOM 720 N N . ALA A 1 89 ? 25.129 -0.711 -10.920 1.00 96.00 89 ALA A N 1
ATOM 721 C CA . ALA A 1 89 ? 24.468 -1.987 -10.695 1.00 96.00 89 ALA A CA 1
ATOM 722 C C . ALA A 1 89 ? 23.161 -2.112 -11.489 1.00 96.00 89 ALA A C 1
ATOM 724 O O . ALA A 1 89 ? 22.831 -3.202 -11.951 1.00 96.00 89 ALA A O 1
ATOM 725 N N . ASP A 1 90 ? 22.406 -1.026 -11.659 1.00 95.88 90 ASP A N 1
ATOM 726 C CA . ASP A 1 90 ? 21.185 -1.056 -12.464 1.00 95.88 90 ASP A CA 1
ATOM 727 C C . ASP A 1 90 ? 21.485 -0.947 -13.958 1.00 95.88 90 ASP A C 1
ATOM 729 O O . ASP A 1 90 ? 20.865 -1.660 -14.748 1.00 95.88 90 ASP A O 1
ATOM 733 N N . ALA A 1 91 ? 22.483 -0.153 -14.354 1.00 96.62 91 ALA A N 1
ATOM 734 C CA . ALA A 1 91 ? 22.940 -0.089 -15.740 1.00 96.62 91 ALA A CA 1
ATOM 735 C C . ALA A 1 91 ? 23.358 -1.476 -16.266 1.00 96.62 91 ALA A C 1
ATOM 737 O O . ALA A 1 91 ? 22.922 -1.893 -17.341 1.00 96.62 91 ALA A O 1
ATOM 738 N N . GLU A 1 92 ? 24.117 -2.242 -15.479 1.00 96.75 92 GLU A N 1
ATOM 739 C CA . GLU A 1 92 ? 24.500 -3.619 -15.810 1.00 96.75 92 GLU A CA 1
ATOM 740 C C . GLU A 1 92 ? 23.281 -4.543 -15.976 1.00 96.75 92 GLU A C 1
ATOM 742 O O . GLU A 1 92 ? 23.233 -5.325 -16.929 1.00 96.75 92 GLU A O 1
ATOM 747 N N . LYS A 1 93 ? 22.253 -4.418 -15.121 1.00 98.00 93 LYS A N 1
ATOM 748 C CA . LYS A 1 93 ? 21.001 -5.192 -15.247 1.00 98.00 93 LYS A CA 1
ATOM 749 C C . LYS A 1 93 ? 20.234 -4.839 -16.521 1.00 98.00 93 LYS A C 1
ATOM 751 O O . LYS A 1 93 ? 19.773 -5.738 -17.221 1.00 98.00 93 LYS A O 1
ATOM 756 N N . PHE A 1 94 ? 20.118 -3.553 -16.855 1.00 97.50 94 PHE A N 1
ATOM 757 C CA . PHE A 1 94 ? 19.454 -3.126 -18.089 1.00 97.50 94 PHE A CA 1
ATOM 758 C C . PHE A 1 94 ? 20.215 -3.585 -19.332 1.00 97.50 94 PHE A C 1
ATOM 760 O O . PHE A 1 94 ? 19.599 -4.047 -20.295 1.00 97.50 94 PHE A O 1
ATOM 767 N N . LYS A 1 95 ? 21.551 -3.520 -19.308 1.00 97.69 95 LYS A N 1
ATOM 768 C CA . LYS A 1 95 ? 22.385 -4.039 -20.396 1.00 97.69 95 LYS A CA 1
ATOM 769 C C . LYS A 1 95 ? 22.231 -5.551 -20.554 1.00 97.69 95 LYS A C 1
ATOM 771 O O . LYS A 1 95 ? 22.168 -6.024 -21.686 1.00 97.69 95 LYS A O 1
ATOM 776 N N . TYR A 1 96 ? 22.146 -6.289 -19.448 1.00 97.94 96 TYR A N 1
ATOM 777 C CA . TYR A 1 96 ? 21.938 -7.736 -19.455 1.00 97.94 96 TYR A CA 1
ATOM 778 C C . TYR A 1 96 ? 20.595 -8.128 -20.088 1.00 97.94 96 TYR A C 1
ATOM 780 O O . TYR A 1 96 ? 20.571 -8.990 -20.961 1.00 97.94 96 TYR A O 1
ATOM 788 N N . GLU A 1 97 ? 19.500 -7.460 -19.711 1.00 97.75 97 GLU A N 1
ATOM 789 C CA . GLU A 1 97 ? 18.158 -7.758 -20.239 1.00 97.75 97 GLU A CA 1
ATOM 790 C C . GLU A 1 97 ? 17.988 -7.328 -21.707 1.00 97.75 97 GLU A C 1
ATOM 792 O O . GLU A 1 97 ? 17.428 -8.057 -22.525 1.00 97.75 97 GLU A O 1
ATOM 797 N N . HIS A 1 98 ? 18.472 -6.138 -22.075 1.00 97.19 98 HIS A N 1
ATOM 798 C CA . HIS A 1 98 ? 18.193 -5.547 -23.390 1.00 97.19 98 HIS A CA 1
ATOM 799 C C . HIS A 1 98 ? 19.312 -5.737 -24.425 1.00 97.19 98 HIS A C 1
ATOM 801 O O . HIS A 1 98 ? 19.098 -5.450 -25.607 1.00 97.19 98 HIS A O 1
ATOM 807 N N . GLY A 1 99 ? 20.493 -6.215 -24.024 1.00 97.25 99 GLY A N 1
ATOM 808 C CA . GLY A 1 99 ? 21.607 -6.537 -24.918 1.00 97.25 99 GLY A CA 1
ATOM 809 C C . GLY A 1 99 ? 21.995 -5.374 -25.834 1.00 97.25 99 GLY A C 1
ATOM 810 O O . GLY A 1 99 ? 22.314 -4.273 -25.380 1.00 97.25 99 GLY A O 1
ATOM 811 N N . ASP A 1 100 ? 21.949 -5.596 -27.147 1.00 97.50 100 ASP A N 1
ATOM 812 C CA . ASP A 1 100 ? 22.296 -4.586 -28.160 1.00 97.50 100 ASP A CA 1
ATOM 813 C C . ASP A 1 100 ? 21.309 -3.414 -28.228 1.00 97.50 100 ASP A C 1
ATOM 815 O O . ASP A 1 100 ? 21.619 -2.381 -28.823 1.00 97.50 100 ASP A O 1
ATOM 819 N N . LYS A 1 101 ? 20.134 -3.544 -27.600 1.00 98.00 101 LYS A N 1
ATOM 820 C CA . LYS A 1 101 ? 19.079 -2.522 -27.561 1.00 98.00 101 LYS A CA 1
ATOM 821 C C . LYS A 1 101 ? 19.211 -1.575 -26.361 1.00 98.00 101 LYS A C 1
ATOM 823 O O . LYS A 1 101 ? 18.341 -0.736 -26.149 1.00 98.00 101 LYS A O 1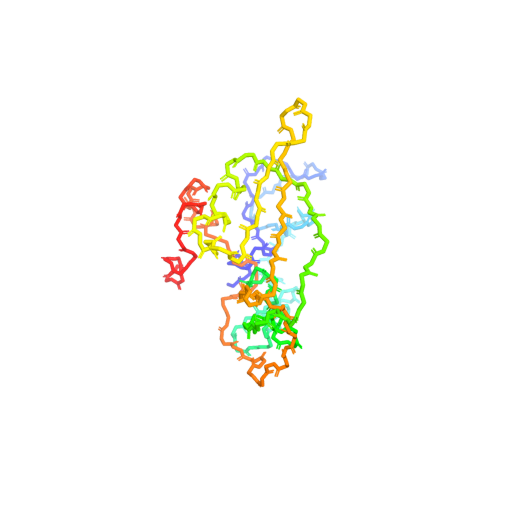
ATOM 828 N N . CYS A 1 102 ? 20.286 -1.679 -25.585 1.00 98.00 102 CYS A N 1
ATOM 829 C CA . CYS A 1 102 ? 20.598 -0.767 -24.488 1.00 98.00 102 CYS A CA 1
ATOM 830 C C . CYS A 1 102 ? 22.094 -0.456 -24.483 1.00 98.00 102 CYS A C 1
ATOM 832 O O . CYS A 1 102 ? 22.914 -1.370 -24.498 1.00 98.00 102 CYS A O 1
ATOM 834 N N . ASP A 1 103 ? 22.460 0.820 -24.453 1.00 97.88 103 ASP A N 1
ATOM 835 C CA . ASP A 1 103 ? 23.840 1.249 -24.227 1.00 97.88 103 ASP A CA 1
ATOM 836 C C . ASP A 1 103 ? 23.998 1.755 -22.807 1.00 97.88 103 ASP A C 1
ATOM 838 O O . ASP A 1 103 ? 23.095 2.388 -22.263 1.00 97.88 103 ASP A O 1
ATOM 842 N N . VAL A 1 104 ? 25.151 1.451 -22.220 1.00 97.50 104 VAL A N 1
ATOM 843 C CA . VAL A 1 104 ? 25.523 1.915 -20.889 1.00 97.50 104 VAL A CA 1
ATOM 844 C C . VAL A 1 104 ? 26.962 2.390 -20.905 1.00 97.50 104 VAL A C 1
ATOM 846 O O . VAL A 1 104 ? 27.806 1.780 -21.566 1.00 97.50 104 VAL A O 1
ATOM 849 N N . TRP A 1 105 ? 27.241 3.488 -20.218 1.00 97.38 105 TRP A N 1
ATOM 850 C CA . TRP A 1 105 ? 28.590 4.033 -20.107 1.00 97.38 105 TRP A CA 1
ATOM 851 C C . TRP A 1 105 ? 28.754 4.817 -18.810 1.00 97.38 105 TRP A C 1
ATOM 853 O O . TRP A 1 105 ? 27.788 5.357 -18.269 1.00 97.38 105 TRP A O 1
ATOM 863 N N . ALA A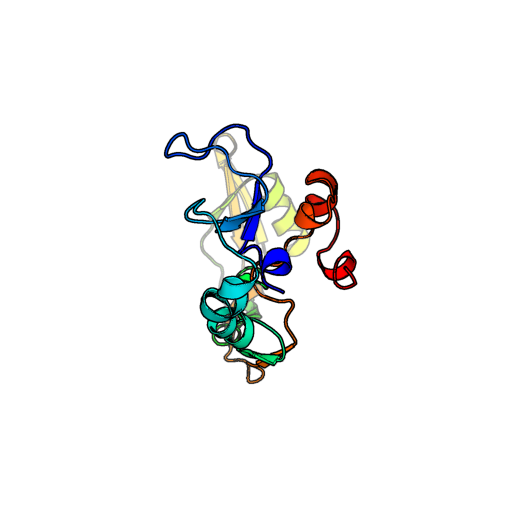 1 106 ? 29.991 4.885 -18.324 1.00 95.62 106 ALA A N 1
ATOM 864 C CA . ALA A 1 106 ? 30.343 5.747 -17.208 1.00 95.62 106 ALA A CA 1
ATOM 865 C C . ALA A 1 106 ? 30.367 7.208 -17.672 1.00 95.62 106 ALA A C 1
ATOM 867 O O . ALA A 1 106 ? 30.907 7.523 -18.736 1.00 95.62 106 ALA A O 1
ATOM 868 N N . GLY A 1 107 ? 29.766 8.083 -16.873 1.00 86.62 107 GLY A N 1
ATOM 869 C CA . GLY A 1 107 ? 29.923 9.523 -16.992 1.00 86.62 107 GLY A CA 1
ATOM 870 C C . GLY A 1 107 ? 31.184 9.982 -16.265 1.00 86.62 107 GLY A C 1
ATOM 871 O O . GLY A 1 107 ? 32.299 9.769 -16.742 1.00 86.62 107 GLY A O 1
ATOM 872 N N . GLY A 1 108 ? 30.983 10.625 -15.110 1.00 83.12 108 GLY A N 1
ATOM 873 C CA . GLY A 1 108 ? 32.029 11.073 -14.187 1.00 83.12 108 GLY A CA 1
ATOM 874 C C . GLY A 1 108 ? 32.245 10.130 -12.995 1.00 83.12 108 GLY A C 1
ATOM 875 O O . GLY A 1 108 ? 32.124 8.911 -13.116 1.00 83.12 108 GLY A O 1
ATOM 876 N N . GLU A 1 109 ? 32.588 10.684 -11.827 1.00 80.56 109 GLU A N 1
ATOM 877 C CA . GLU A 1 109 ? 32.838 9.899 -10.608 1.00 80.56 109 GLU A CA 1
ATOM 878 C C . GLU A 1 109 ? 31.554 9.242 -10.070 1.00 80.56 109 GLU A C 1
ATOM 880 O O . GLU A 1 109 ? 30.809 9.826 -9.291 1.00 80.56 109 GLU A O 1
ATOM 885 N N . GLY A 1 110 ? 31.321 7.989 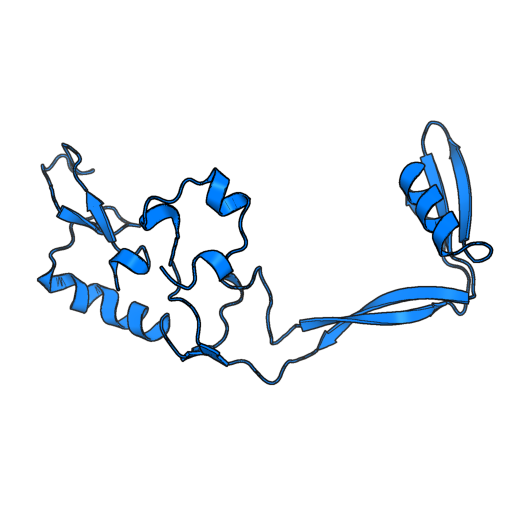-10.470 1.00 80.25 110 GLY A N 1
ATOM 886 C CA . GLY A 1 110 ? 30.270 7.120 -9.923 1.00 80.25 110 GLY A CA 1
ATOM 887 C C . GLY A 1 110 ? 28.933 7.151 -10.669 1.00 80.25 110 GLY A C 1
ATOM 888 O O . GLY A 1 110 ? 28.080 6.305 -10.403 1.00 80.25 110 GLY A O 1
ATOM 889 N N . GLU A 1 111 ? 28.769 8.060 -11.629 1.00 89.69 111 GLU A N 1
ATOM 890 C CA . GLU A 1 111 ? 27.552 8.204 -12.433 1.00 89.69 111 GLU A CA 1
ATOM 891 C C . GLU A 1 111 ? 27.585 7.280 -13.657 1.00 89.69 111 GLU A C 1
ATOM 893 O O . GLU A 1 111 ? 28.569 7.241 -14.404 1.00 89.69 111 GLU A O 1
ATOM 898 N N . TRP A 1 112 ? 26.494 6.549 -13.891 1.00 96.56 112 TRP A N 1
ATOM 899 C CA . TRP A 1 112 ? 26.317 5.716 -15.078 1.00 96.56 112 TRP A CA 1
ATOM 900 C C . TRP A 1 112 ? 25.114 6.180 -15.877 1.00 96.56 112 TRP A C 1
ATOM 902 O O . TRP A 1 112 ? 24.049 6.445 -15.329 1.00 96.56 112 TRP A O 1
ATOM 912 N N . PHE A 1 113 ? 25.270 6.233 -17.192 1.00 97.56 113 PHE A N 1
ATOM 913 C CA . PHE A 1 113 ? 24.200 6.594 -18.107 1.00 97.56 113 PHE A CA 1
ATOM 914 C C . PHE A 1 113 ? 23.680 5.362 -18.830 1.00 97.56 113 PHE A C 1
ATOM 916 O O . PHE A 1 113 ? 24.452 4.492 -19.233 1.00 97.56 113 PHE A O 1
ATOM 923 N N . ILE A 1 114 ? 22.363 5.311 -19.007 1.00 97.88 114 ILE A N 1
ATOM 924 C CA . ILE A 1 114 ? 21.647 4.250 -19.711 1.00 97.88 114 ILE A CA 1
ATOM 925 C C . ILE A 1 114 ? 20.883 4.874 -20.868 1.00 97.88 114 ILE A C 1
ATOM 927 O O . ILE A 1 114 ? 20.144 5.837 -20.676 1.00 97.88 114 ILE A O 1
ATOM 931 N N . LYS A 1 115 ? 21.000 4.285 -22.058 1.00 98.06 115 LYS A N 1
ATOM 932 C CA . LYS A 1 115 ? 20.222 4.665 -23.237 1.00 98.06 115 LYS A CA 1
ATOM 933 C C . LYS A 1 115 ? 19.539 3.454 -23.849 1.00 98.06 115 LYS A C 1
ATOM 935 O O . LYS A 1 115 ? 20.196 2.578 -24.413 1.00 98.06 115 LYS A O 1
ATOM 940 N N . PHE A 1 116 ? 18.211 3.439 -23.802 1.00 98.31 116 PHE A N 1
ATOM 941 C CA . PHE A 1 116 ? 17.421 2.468 -24.552 1.00 98.31 116 PHE A CA 1
ATOM 942 C C . PHE A 1 116 ? 17.352 2.860 -26.022 1.00 98.31 116 PHE A C 1
ATOM 944 O O . PHE A 1 116 ? 17.036 3.998 -26.369 1.00 98.31 116 PHE A O 1
ATOM 951 N N . LYS A 1 117 ? 17.631 1.892 -26.886 1.00 98.31 117 LYS A N 1
ATOM 952 C CA . LYS A 1 117 ? 17.602 2.052 -28.334 1.00 98.31 117 LYS A CA 1
ATOM 953 C C . LYS A 1 117 ? 16.290 1.555 -28.916 1.00 98.31 117 LYS A C 1
ATOM 955 O O . LYS A 1 117 ? 15.549 0.788 -28.292 1.00 98.31 117 LYS A O 1
ATOM 960 N N . LYS A 1 118 ? 16.032 1.955 -30.158 1.00 98.06 118 LYS A N 1
ATOM 961 C CA . LYS A 1 118 ? 14.976 1.388 -30.992 1.00 98.06 118 LYS A CA 1
ATOM 962 C C . LYS A 1 118 ? 14.985 -0.142 -30.904 1.00 98.06 118 LYS A C 1
ATOM 964 O O . LYS A 1 118 ? 16.026 -0.788 -31.012 1.00 98.06 118 LYS A O 1
ATOM 969 N N . GLY A 1 119 ? 13.803 -0.721 -30.731 1.00 97.00 119 GLY A N 1
ATOM 970 C CA . GLY A 1 119 ? 13.616 -2.156 -30.568 1.00 97.00 119 GLY A CA 1
ATOM 971 C C . GLY A 1 119 ? 13.648 -2.638 -29.116 1.00 97.00 119 GLY A C 1
ATOM 972 O O . GLY A 1 119 ? 13.287 -3.793 -28.879 1.00 97.00 119 GLY A O 1
ATOM 973 N N . ALA A 1 120 ? 14.069 -1.827 -28.135 1.00 97.88 120 ALA A N 1
ATOM 974 C CA . ALA A 1 120 ? 13.936 -2.207 -26.726 1.00 97.88 120 ALA A CA 1
ATOM 975 C C . ALA A 1 120 ? 12.451 -2.306 -26.336 1.00 97.88 120 ALA A C 1
ATOM 977 O O . ALA A 1 120 ? 11.613 -1.556 -26.840 1.00 97.88 120 ALA A O 1
ATOM 978 N N . ARG A 1 121 ? 12.128 -3.248 -25.446 1.00 97.38 121 ARG A N 1
ATOM 979 C CA . ARG A 1 121 ? 10.771 -3.459 -24.927 1.00 97.38 121 ARG A CA 1
ATOM 980 C C . ARG A 1 121 ? 10.630 -2.712 -23.608 1.00 97.38 121 ARG A C 1
ATOM 982 O O . ARG A 1 121 ? 11.474 -2.870 -22.734 1.00 97.38 121 ARG A O 1
ATOM 989 N N . VAL A 1 122 ? 9.585 -1.903 -23.469 1.00 96.56 122 VAL A N 1
ATOM 990 C CA . VAL A 1 122 ? 9.299 -1.143 -22.245 1.00 96.56 122 VAL A CA 1
ATOM 991 C C . VAL A 1 122 ? 7.860 -1.369 -21.798 1.00 96.56 122 VAL A C 1
ATOM 993 O O . VAL A 1 122 ? 6.964 -1.590 -22.613 1.00 96.56 122 VAL A O 1
ATOM 996 N N . CYS A 1 123 ? 7.631 -1.286 -20.491 1.00 97.19 123 CYS A N 1
ATOM 997 C CA . CYS A 1 123 ? 6.313 -1.428 -19.882 1.00 97.19 123 CYS A CA 1
ATOM 998 C C . CYS A 1 123 ? 5.701 -0.051 -19.6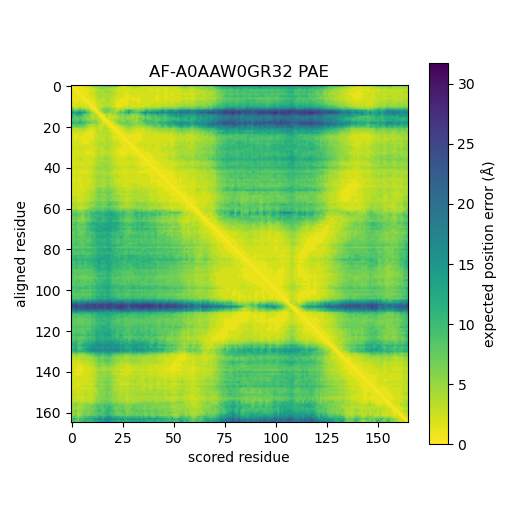08 1.00 97.19 123 CYS A C 1
ATOM 1000 O O . CYS A 1 123 ? 6.162 0.669 -18.726 1.00 97.19 123 CYS A O 1
ATOM 1002 N N . ILE A 1 124 ? 4.635 0.303 -20.328 1.00 96.31 124 ILE A N 1
ATOM 1003 C CA . ILE A 1 124 ? 3.914 1.567 -20.139 1.00 96.31 124 ILE A CA 1
ATOM 1004 C C . ILE A 1 124 ? 2.688 1.336 -19.245 1.00 96.31 124 ILE A C 1
ATOM 1006 O O . ILE A 1 124 ? 1.839 0.505 -19.591 1.00 96.31 124 ILE A O 1
ATOM 1010 N N . PRO A 1 125 ? 2.540 2.067 -18.124 1.00 95.56 125 PRO A N 1
ATOM 1011 C CA . PRO A 1 125 ? 1.356 1.969 -17.282 1.00 95.56 125 PRO A CA 1
ATOM 1012 C C . PRO A 1 125 ? 0.112 2.533 -17.988 1.00 95.56 125 PRO A C 1
ATOM 1014 O O . PRO A 1 125 ? 0.144 3.586 -18.623 1.00 95.56 125 PRO A O 1
ATOM 1017 N N . LYS A 1 126 ? -1.015 1.839 -17.837 1.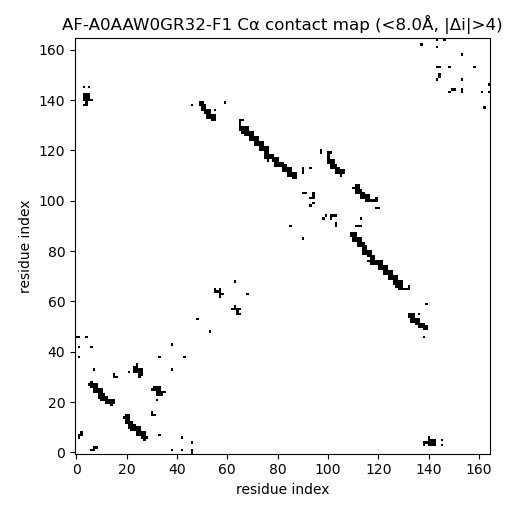00 93.81 126 LYS A N 1
ATOM 1018 C CA . LYS A 1 126 ? -2.348 2.207 -18.320 1.00 93.81 126 LYS A CA 1
ATOM 1019 C C . LYS A 1 126 ? -3.364 2.033 -17.198 1.00 93.81 126 LYS A C 1
ATOM 1021 O O . LYS A 1 126 ? -3.274 1.092 -16.416 1.00 93.81 126 LYS A O 1
ATOM 1026 N N . GLY A 1 127 ? -4.333 2.939 -17.125 1.00 90.69 127 GLY A N 1
ATOM 1027 C CA . GLY A 1 127 ? -5.457 2.832 -16.197 1.00 90.69 127 GLY A CA 1
ATOM 1028 C C . GLY A 1 127 ? -6.623 2.076 -16.826 1.00 90.69 127 GLY A C 1
ATOM 1029 O O . GLY A 1 127 ? -6.961 2.314 -17.984 1.00 90.69 127 GLY A O 1
ATOM 1030 N N . PHE A 1 128 ? -7.253 1.197 -16.056 1.00 86.62 128 PHE A N 1
ATOM 1031 C CA . PHE A 1 128 ? -8.463 0.482 -16.441 1.00 86.62 128 PHE A CA 1
ATOM 1032 C C . PHE A 1 128 ? -9.525 0.607 -15.346 1.00 86.62 128 PHE A C 1
ATOM 1034 O O . PHE A 1 128 ? -9.214 0.519 -14.155 1.00 86.62 128 PHE A O 1
ATOM 1041 N N . GLN A 1 129 ? -10.780 0.788 -15.756 1.00 86.31 129 GLN A N 1
ATOM 1042 C CA . GLN A 1 129 ? -11.928 0.735 -14.855 1.00 86.31 129 GLN A CA 1
ATOM 1043 C C . GLN A 1 129 ? -12.388 -0.709 -14.731 1.00 86.31 129 GLN A C 1
ATOM 1045 O O . GLN A 1 129 ? -12.924 -1.287 -15.675 1.00 86.31 129 GLN A O 1
ATOM 1050 N N . PHE A 1 130 ? -12.162 -1.302 -13.566 1.00 83.69 130 PHE A N 1
ATOM 1051 C CA . PHE A 1 130 ? -12.614 -2.654 -13.302 1.00 83.69 130 PHE A CA 1
ATOM 1052 C C . PHE A 1 130 ? -14.122 -2.662 -13.019 1.00 83.69 130 PHE A C 1
ATOM 1054 O O . PHE A 1 130 ? -14.657 -1.756 -12.386 1.00 83.69 130 PHE A O 1
ATOM 1061 N N . ASN A 1 131 ? -14.818 -3.690 -13.495 1.00 85.25 131 ASN A N 1
ATOM 1062 C CA . ASN A 1 131 ? -16.269 -3.837 -13.353 1.00 85.25 131 ASN A CA 1
ATOM 1063 C C . ASN A 1 131 ? -16.680 -4.507 -12.029 1.00 85.25 131 ASN A C 1
ATOM 1065 O O . ASN A 1 131 ? -17.837 -4.411 -11.627 1.00 85.25 131 ASN A O 1
ATOM 1069 N N . HIS A 1 132 ? -15.754 -5.173 -11.336 1.00 87.19 132 HIS A N 1
ATOM 1070 C CA . HIS A 1 132 ? -16.012 -5.790 -10.035 1.00 87.19 132 HIS A CA 1
ATOM 1071 C C . HIS A 1 132 ? -15.606 -4.817 -8.923 1.00 87.19 132 HIS A C 1
ATOM 1073 O O . HIS A 1 132 ? -14.445 -4.767 -8.522 1.00 87.19 132 HIS A O 1
ATOM 1079 N N . LEU A 1 133 ? -16.570 -4.018 -8.461 1.00 91.56 133 LEU A N 1
ATOM 1080 C CA . LEU A 1 133 ? -16.371 -3.000 -7.420 1.00 91.56 133 LEU A CA 1
ATOM 1081 C C . LEU A 1 133 ? -16.779 -3.474 -6.018 1.00 91.56 133 LEU A C 1
ATOM 1083 O O . LEU A 1 133 ? -16.563 -2.749 -5.054 1.00 91.56 133 LEU A O 1
ATOM 1087 N N . ILE A 1 134 ? -17.396 -4.652 -5.909 1.00 92.06 134 ILE A N 1
ATOM 1088 C CA . ILE A 1 134 ? -17.974 -5.195 -4.675 1.00 92.06 134 ILE A CA 1
ATOM 1089 C C . ILE A 1 134 ? -17.226 -6.475 -4.300 1.00 92.06 134 ILE A C 1
ATOM 1091 O O . ILE A 1 134 ? -16.965 -7.311 -5.164 1.00 92.06 134 ILE A O 1
ATOM 1095 N N . SER A 1 135 ? -16.911 -6.637 -3.015 1.00 93.31 135 SER A N 1
ATOM 1096 C CA . SER A 1 135 ? -16.317 -7.858 -2.464 1.00 93.31 135 SER A CA 1
ATOM 1097 C C . SER A 1 135 ? -16.798 -8.103 -1.036 1.00 93.31 135 SER A C 1
ATOM 1099 O O . SER A 1 135 ? -17.086 -7.159 -0.295 1.00 93.31 135 SER A O 1
ATOM 1101 N N . GLY A 1 136 ? -16.832 -9.376 -0.635 1.00 94.06 136 GLY A N 1
ATOM 1102 C CA . GLY A 1 136 ? -16.763 -9.733 0.780 1.00 94.06 136 GLY A CA 1
ATOM 1103 C C . GLY A 1 136 ? -15.394 -9.313 1.304 1.00 94.06 136 GLY A C 1
ATOM 1104 O O . GLY A 1 136 ? -14.375 -9.695 0.730 1.00 94.06 136 GLY A O 1
ATOM 1105 N N . GLN A 1 137 ? -15.377 -8.456 2.315 1.00 93.19 137 GLN A N 1
ATOM 1106 C CA . GLN A 1 137 ? -14.151 -7.895 2.876 1.00 93.19 137 GLN A CA 1
ATOM 1107 C C . GLN A 1 137 ? -14.160 -8.111 4.381 1.00 93.19 137 GLN A C 1
ATOM 1109 O O . GLN A 1 137 ? -15.200 -7.903 5.023 1.00 93.19 137 GLN A O 1
ATOM 1114 N N . THR A 1 138 ? -12.998 -8.459 4.937 1.00 93.62 138 THR A N 1
ATOM 1115 C CA . THR A 1 138 ? -12.756 -8.422 6.382 1.00 93.62 138 THR A CA 1
ATOM 1116 C C . THR A 1 138 ? -13.242 -7.072 6.930 1.00 93.62 138 THR A C 1
ATOM 1118 O O . THR A 1 138 ? -13.115 -6.054 6.233 1.00 93.62 138 THR A O 1
ATOM 1121 N N . PRO A 1 139 ? -13.895 -7.037 8.104 1.00 95.56 139 PRO A N 1
ATOM 1122 C CA . PRO A 1 139 ? -14.409 -5.794 8.660 1.00 95.56 139 PRO A CA 1
ATOM 1123 C C . PRO A 1 139 ? -13.319 -4.725 8.739 1.00 95.56 139 PRO A C 1
ATOM 1125 O O . PRO A 1 139 ? -12.193 -5.007 9.152 1.00 95.56 139 PRO A O 1
ATOM 1128 N N . THR A 1 140 ? -13.638 -3.504 8.325 1.00 96.06 140 THR A N 1
ATOM 1129 C CA . THR A 1 140 ? -12.657 -2.415 8.345 1.00 96.06 140 THR A CA 1
ATOM 1130 C C . THR A 1 140 ? -12.231 -2.130 9.781 1.00 96.06 140 THR A C 1
ATOM 1132 O O . THR A 1 140 ? -13.066 -2.072 10.682 1.00 96.06 140 THR A O 1
ATOM 1135 N N . GLY A 1 141 ? -10.923 -1.972 9.993 1.00 93.94 141 GLY A N 1
ATOM 1136 C CA . GLY A 1 141 ? -10.333 -1.819 11.325 1.00 93.94 141 GLY A CA 1
ATOM 1137 C C . GLY A 1 141 ? -9.945 -3.134 12.007 1.00 93.94 141 GLY A C 1
ATOM 1138 O O . GLY A 1 141 ? -9.369 -3.075 13.088 1.00 93.94 141 GLY A O 1
ATOM 1139 N N . TRP A 1 142 ? -10.207 -4.295 11.389 1.00 94.75 142 TRP A N 1
ATOM 1140 C CA . TRP A 1 142 ? -9.652 -5.570 11.853 1.00 94.75 142 TRP A CA 1
ATOM 1141 C C . TRP A 1 142 ? -8.122 -5.509 11.895 1.00 94.75 142 TRP A C 1
ATOM 1143 O O . TRP A 1 142 ? -7.478 -5.065 10.940 1.00 94.75 142 TRP A O 1
ATOM 1153 N N . ASP A 1 143 ? -7.554 -5.972 13.004 1.00 92.81 143 ASP A N 1
ATOM 1154 C CA . ASP A 1 143 ? -6.117 -6.021 13.237 1.00 92.81 143 ASP A CA 1
ATOM 1155 C C . ASP A 1 143 ? -5.737 -7.315 13.969 1.00 92.81 143 ASP A C 1
ATOM 1157 O O . ASP A 1 143 ? -6.311 -7.666 15.002 1.00 92.81 143 ASP A O 1
ATOM 1161 N N . ALA A 1 144 ? -4.733 -8.023 13.447 1.00 93.75 144 ALA A N 1
ATOM 1162 C CA . ALA A 1 144 ? -4.269 -9.288 14.017 1.00 93.75 144 ALA A CA 1
ATOM 1163 C C . ALA A 1 144 ? -3.631 -9.093 15.409 1.00 93.75 144 ALA A C 1
ATOM 1165 O O . ALA A 1 144 ? -3.640 -10.000 16.244 1.00 93.75 144 ALA A O 1
ATOM 1166 N N . GLY A 1 145 ? -3.093 -7.900 15.676 1.00 93.25 145 GLY A N 1
ATOM 1167 C CA . GLY A 1 145 ? -2.502 -7.530 16.957 1.00 93.25 145 GLY A CA 1
ATOM 1168 C C . GLY A 1 145 ? -3.532 -7.472 18.082 1.00 93.25 145 GLY A C 1
ATOM 1169 O O . GLY A 1 145 ? -3.201 -7.809 19.220 1.00 93.25 145 GLY A O 1
ATOM 1170 N N . CYS A 1 146 ? -4.801 -7.171 17.782 1.00 91.75 146 CYS A N 1
ATOM 1171 C CA . CYS A 1 146 ? -5.891 -7.279 18.758 1.00 91.75 146 CYS A CA 1
ATOM 1172 C C . CYS A 1 146 ? -6.063 -8.712 19.289 1.00 91.75 146 CYS A C 1
ATOM 1174 O O . CYS A 1 146 ? -6.462 -8.892 20.436 1.00 91.75 146 CYS A O 1
ATOM 1176 N N . TYR A 1 147 ? -5.687 -9.726 18.508 1.00 93.12 147 TYR A N 1
ATOM 1177 C CA . TYR A 1 147 ? -5.696 -11.132 18.920 1.00 93.12 147 TYR A CA 1
ATOM 1178 C C . TYR A 1 147 ? -4.394 -11.577 19.608 1.00 93.12 147 TYR A C 1
ATOM 1180 O O . TYR A 1 147 ? -4.207 -12.761 19.885 1.00 93.12 147 TYR A O 1
ATOM 1188 N N . GLY A 1 148 ? -3.488 -10.640 19.905 1.00 93.69 148 GLY A N 1
ATOM 1189 C CA . GLY A 1 148 ? -2.224 -10.907 20.591 1.00 93.69 148 GLY A CA 1
ATOM 1190 C C . GLY A 1 148 ? -1.093 -11.365 19.673 1.00 93.69 148 GLY A C 1
ATOM 1191 O O . GLY A 1 148 ? -0.072 -11.840 20.169 1.00 93.69 148 GLY A O 1
ATOM 1192 N N . ILE A 1 149 ? -1.245 -11.233 18.351 1.00 95.19 149 ILE A N 1
ATOM 1193 C CA . ILE A 1 149 ? -0.186 -11.591 17.405 1.00 95.19 149 ILE A CA 1
ATOM 1194 C C . ILE A 1 149 ? 0.923 -10.526 17.449 1.00 95.19 149 ILE A C 1
ATOM 1196 O O . ILE A 1 149 ? 0.643 -9.343 17.244 1.00 95.19 149 ILE A O 1
ATOM 1200 N N . PRO A 1 150 ? 2.186 -10.919 17.690 1.00 96.50 150 PRO A N 1
ATOM 1201 C CA . PRO A 1 150 ? 3.323 -10.006 17.688 1.00 96.50 150 PRO A CA 1
ATOM 1202 C C . PRO A 1 150 ? 3.521 -9.263 16.358 1.00 96.50 150 PRO A C 1
ATOM 1204 O O . PRO A 1 150 ? 3.338 -9.820 15.272 1.00 96.50 150 PRO A O 1
ATOM 1207 N N . ALA A 1 151 ? 3.953 -8.002 16.439 1.00 95.69 151 ALA A N 1
ATOM 1208 C CA . ALA A 1 151 ? 4.116 -7.127 15.276 1.00 95.69 151 ALA A CA 1
ATOM 1209 C C . ALA A 1 151 ? 5.153 -7.639 14.256 1.00 95.69 151 ALA A C 1
ATOM 1211 O O . ALA A 1 151 ? 4.996 -7.427 13.055 1.00 95.69 151 ALA A O 1
ATOM 1212 N N . ASP A 1 152 ? 6.195 -8.335 14.711 1.00 96.56 152 ASP A N 1
ATOM 1213 C CA . ASP A 1 152 ? 7.206 -8.954 13.853 1.00 96.56 152 ASP A CA 1
ATOM 1214 C C . ASP A 1 152 ? 6.627 -10.101 13.013 1.00 96.56 152 ASP A C 1
ATOM 1216 O O . ASP A 1 152 ? 6.983 -10.235 11.842 1.00 96.56 152 ASP A O 1
ATOM 1220 N N . ILE A 1 153 ? 5.682 -10.870 13.562 1.00 95.88 153 ILE A N 1
ATOM 1221 C CA . ILE A 1 153 ? 4.960 -11.913 12.821 1.00 95.88 153 ILE A CA 1
ATOM 1222 C C . ILE A 1 153 ? 4.019 -11.280 11.791 1.00 95.88 153 ILE A C 1
ATOM 1224 O O . ILE A 1 153 ? 4.013 -11.700 10.632 1.00 95.88 153 ILE A O 1
ATOM 1228 N N . ILE A 1 154 ? 3.269 -10.240 12.176 1.00 94.56 154 ILE A N 1
ATOM 1229 C CA . ILE A 1 154 ? 2.370 -9.508 11.262 1.00 94.56 154 ILE A CA 1
ATOM 1230 C C . ILE A 1 154 ? 3.149 -8.930 10.073 1.00 94.56 154 ILE A C 1
ATOM 1232 O O . ILE A 1 154 ? 2.678 -8.987 8.939 1.00 94.56 154 ILE A O 1
ATOM 1236 N N . ALA A 1 155 ? 4.357 -8.410 10.310 1.00 94.31 155 ALA A N 1
ATOM 1237 C CA . ALA A 1 155 ? 5.202 -7.846 9.260 1.00 94.31 155 ALA A CA 1
ATOM 1238 C C . ALA A 1 155 ? 5.782 -8.900 8.297 1.00 94.31 155 ALA A C 1
ATOM 1240 O O . ALA A 1 155 ? 6.056 -8.584 7.138 1.00 94.31 155 ALA A O 1
ATOM 1241 N N . GLN A 1 156 ? 5.989 -10.137 8.759 1.00 94.50 156 GLN A N 1
ATOM 1242 C CA . GLN A 1 156 ? 6.618 -11.204 7.970 1.00 94.50 156 GLN A CA 1
ATOM 1243 C C . GLN A 1 156 ? 5.615 -12.058 7.188 1.00 94.50 156 GLN A C 1
ATOM 1245 O O . GLN A 1 156 ? 5.928 -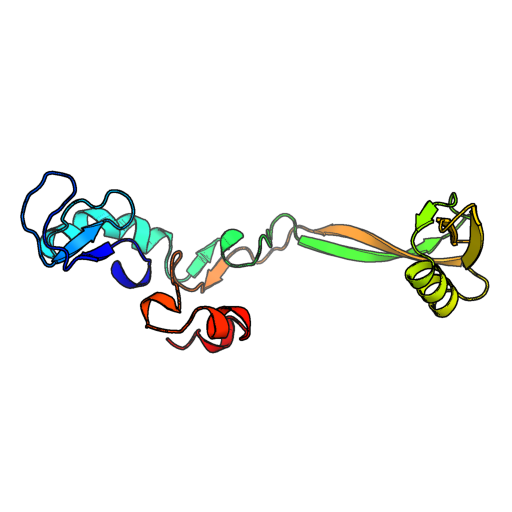12.545 6.098 1.00 94.50 156 GLN A O 1
ATOM 1250 N N . VAL A 1 157 ? 4.418 -12.274 7.734 1.00 93.31 157 VAL A N 1
ATOM 1251 C CA . VAL A 1 157 ? 3.442 -13.218 7.182 1.00 93.31 157 VAL A CA 1
ATOM 1252 C C . VAL A 1 157 ? 2.434 -12.501 6.278 1.00 93.31 157 VAL A C 1
ATOM 1254 O O . VAL A 1 157 ? 2.074 -11.343 6.480 1.00 93.31 157 VAL A O 1
ATOM 1257 N N . LYS A 1 158 ? 1.954 -13.191 5.236 1.00 87.12 158 LYS A N 1
ATOM 1258 C CA . LYS A 1 158 ? 0.887 -12.658 4.378 1.00 87.12 158 LYS A CA 1
ATOM 1259 C C . LYS A 1 158 ? -0.403 -12.488 5.177 1.00 87.12 158 LYS A C 1
ATOM 1261 O O . LYS A 1 158 ? -0.798 -13.404 5.887 1.00 87.12 158 LYS A O 1
ATOM 1266 N N . HIS A 1 159 ? -1.105 -11.379 4.936 1.00 85.31 159 HIS A N 1
ATOM 1267 C CA . HIS A 1 159 ? -2.386 -11.068 5.580 1.00 85.31 159 HIS A CA 1
ATOM 1268 C C . HIS A 1 159 ? -3.386 -12.235 5.535 1.00 85.31 159 HIS A C 1
ATOM 1270 O O . HIS A 1 159 ? -3.986 -12.552 6.550 1.00 85.31 159 HIS A O 1
ATOM 1276 N N . CYS A 1 160 ? -3.450 -12.961 4.411 1.00 85.69 160 CYS A N 1
ATOM 1277 C CA . CYS A 1 160 ? -4.359 -14.097 4.242 1.00 85.69 160 CYS A CA 1
ATOM 1278 C C . CYS A 1 160 ? -4.143 -15.265 5.221 1.00 85.69 160 CYS A C 1
ATOM 1280 O O . CYS A 1 160 ? -5.008 -16.125 5.352 1.00 85.69 160 CYS A O 1
ATOM 1282 N N . ALA A 1 161 ? -2.988 -15.342 5.889 1.00 87.44 161 ALA A N 1
ATOM 1283 C CA . ALA A 1 161 ? -2.767 -16.324 6.949 1.00 87.44 161 ALA A CA 1
ATOM 1284 C C . ALA A 1 161 ? -3.603 -16.024 8.203 1.00 87.44 161 ALA A C 1
ATOM 1286 O O . ALA A 1 161 ? -3.809 -16.916 9.021 1.00 87.44 161 ALA A O 1
ATOM 1287 N N . PHE A 1 162 ? -4.075 -14.785 8.344 1.00 87.38 162 PHE A N 1
ATOM 1288 C CA . PHE A 1 162 ? -4.869 -14.333 9.473 1.00 87.38 162 PHE A CA 1
ATOM 1289 C C . PHE A 1 162 ? -6.369 -14.237 9.169 1.00 87.38 162 PHE A C 1
ATOM 1291 O O . PHE A 1 162 ? -7.139 -14.043 10.097 1.00 87.38 162 PHE A O 1
ATOM 1298 N N . ASP A 1 163 ? -6.804 -14.447 7.920 1.00 77.06 163 ASP A N 1
ATOM 1299 C CA . ASP A 1 163 ? -8.223 -14.370 7.515 1.00 77.06 163 ASP A CA 1
ATOM 1300 C C . ASP A 1 163 ? -9.135 -15.382 8.251 1.00 77.06 163 ASP A C 1
ATOM 1302 O O . ASP A 1 163 ? -10.359 -15.298 8.165 1.00 77.06 163 ASP A O 1
ATOM 1306 N N . T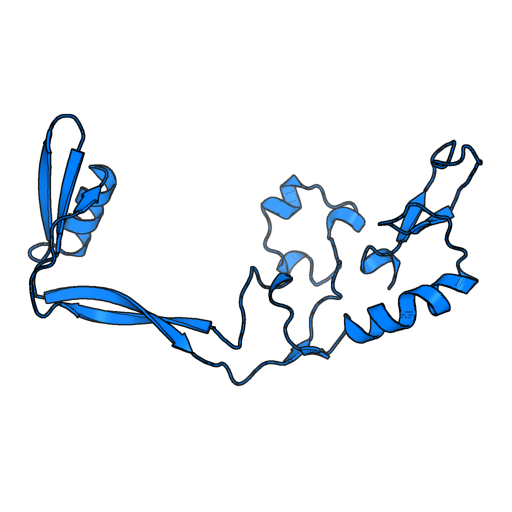YR A 1 164 ? -8.550 -16.354 8.961 1.00 73.00 164 TYR A N 1
ATOM 1307 C CA . TYR A 1 164 ? -9.253 -17.359 9.766 1.00 73.00 164 TYR A CA 1
ATOM 1308 C C . TYR A 1 164 ? -9.389 -16.985 11.259 1.00 73.00 164 TYR A C 1
ATOM 1310 O O . TYR A 1 164 ? -9.838 -17.825 12.041 1.00 73.00 164 TYR A O 1
ATOM 1318 N N . LEU A 1 165 ? -8.981 -15.772 11.657 1.00 70.69 165 LEU A N 1
ATOM 1319 C CA . LEU A 1 165 ? -9.004 -15.247 13.034 1.00 70.69 165 LEU A CA 1
ATOM 1320 C C . LEU A 1 165 ? -10.054 -14.133 13.210 1.00 70.69 165 LEU A C 1
ATOM 1322 O O . LEU A 1 165 ? -10.769 -14.148 14.241 1.00 70.69 165 LEU A O 1
#

Secondary structure (DSSP, 8-state):
-TTTTTSEEEE--S--TTS----EEEETTT--B--HHHHHHHHHHHHHHSSEEEE--GGGGTT--GGGEEEEEEEE-SSPPPPEEE-HHHHHHHHHHHGGGEEEEE-SSS-EEEEE-TT-EEEEEEEE--S--EEEEPPTT--GGGGT--HHHHHHS-GGGSTT-

Solvent-accessible surface area (backbone atoms only — not comparable to full-atom values): 9778 Å² total; per-residue (Å²): 105,58,56,56,34,47,51,34,42,83,40,85,49,79,53,47,99,89,65,49,76,52,74,45,43,18,32,57,83,84,59,47,82,46,56,81,84,48,48,56,83,76,40,46,68,62,50,62,72,40,38,52,75,36,69,69,56,27,81,85,53,84,64,54,39,44,73,58,34,77,43,70,47,76,44,67,35,90,52,60,54,79,68,47,80,46,50,56,74,54,39,53,51,49,33,66,77,43,42,93,23,26,49,68,48,75,68,66,98,77,42,19,35,35,28,46,28,47,67,27,76,45,71,46,80,42,77,39,71,53,87,73,50,63,42,79,44,80,43,57,57,56,54,66,54,83,77,70,47,55,70,71,55,62,74,72,49,65,71,77,78,52,74,87,114

Nearest PDB structures (foldseek):
  8psp-assembly1_A  TM=9.336E-01  e=1.071E-18  Saccharomyces cerevisiae
  6ql9-assembly1_D  TM=9.384E-01  e=2.428E-18  Saccharomyces cerevisiae S288C
  8psa-assembly1_A  TM=9.394E-01  e=3.447E-18  Saccharomyces cerevisiae
  6ql5-assembly1_A  TM=9.182E-01  e=3.874E-18  Saccharomyces cerevisiae
  6ql7-assembly1_A  TM=9.211E-01  e=3.874E-18  Saccharomyces cerevisiae S288C

InterPro domains:
  IPR016039 Thiolase-like [G3DSA:3.40.47.10] (1-161)

Mean predicted aligned error: 6.71 Å

Organism: NCBI:txid2478898

Radius of gyration: 26.04 Å; Cα contacts (8 Å, |Δi|>4): 257; chains: 1; bounding box: 59×30×70 Å